Protein AF-A0ABD1HEM1-F1 (afdb_monomer)

Organism: Salvia divinorum (NCBI:txid28513)

Foldseek 3Di:
DDDDDPPVPCPDPPPPDPPPDPPPPQDDDDPPDDPFVSCVVCVCVPDDDPRNVVVVPDDPPCDDTPVSVVVVSCCVPPNVVVVVVVVDVVVDDD

Radius of gyration: 17.42 Å; Cα contacts (8 Å, |Δi|>4): 26; chains: 1; bounding box: 48×35×38 Å

Mean predicted aligned error: 13.2 Å

Sequence (94 aa):
MAALHDDDLEIGPLNAHLNGEPLCGIQRRPVGSSEEDYRLRALPFALKGEADTWFMRLPPNSIRTWADFRSMFLDYFFPATRTNALKKKIQGAT

pLDDT: mean 73.48, std 20.19, range [29.95, 94.81]

Solvent-accessible surface area (backbone atoms only — not comparable to full-atom values): 6251 Å² total; per-residue (Å²): 141,79,79,84,60,92,70,79,70,72,74,60,68,96,74,79,66,80,83,86,60,82,65,92,77,70,74,75,78,59,90,91,60,57,69,55,63,46,52,62,70,45,42,78,76,74,42,58,71,70,58,35,58,52,62,75,67,53,62,87,80,71,58,84,47,65,65,46,44,51,52,55,49,41,56,70,77,55,34,63,69,60,52,50,53,50,49,46,63,72,69,49,85,124

Secondary structure (DSSP, 8-state):
-----TT------TTS-STT---TT-PPPPTT--HHHHHHHHHHHH--THHHHHHHTSPTTS--SHHHHHHHHHHHHS-HHHHHHHHHHHT---

InterPro domains:
  IPR005162 Retrotransposon-derived protein PEG10, N-terminal capsid-like domain [PF03732] (43-91)

Structure (mmCIF, N/CA/C/O backbone):
data_AF-A0ABD1HEM1-F1
#
_entry.id   AF-A0ABD1HEM1-F1
#
loop_
_atom_site.group_PDB
_atom_site.id
_atom_site.type_symbol
_atom_site.label_atom_id
_atom_site.label_alt_id
_atom_site.label_comp_id
_atom_site.label_asym_id
_atom_site.label_entity_id
_atom_site.label_seq_id
_atom_site.pdbx_PDB_ins_code
_atom_site.Cartn_x
_atom_site.Cartn_y
_atom_site.Cartn_z
_atom_site.occupancy
_atom_site.B_iso_or_equiv
_atom_site.auth_seq_id
_atom_site.auth_comp_id
_atom_site.auth_asym_id
_atom_site.auth_atom_id
_atom_site.pdbx_PDB_model_num
ATOM 1 N N . MET A 1 1 ? -26.073 13.367 -22.750 1.00 30.39 1 MET A N 1
ATOM 2 C CA . MET A 1 1 ? -26.079 12.189 -21.859 1.00 30.39 1 MET A CA 1
ATOM 3 C C . MET A 1 1 ? -24.822 11.393 -22.177 1.00 30.39 1 MET A C 1
ATOM 5 O O . MET A 1 1 ? -24.867 10.492 -22.998 1.00 30.39 1 MET A O 1
ATOM 9 N N . ALA A 1 2 ? -23.673 11.840 -21.667 1.00 29.95 2 ALA A N 1
ATOM 10 C CA . ALA A 1 2 ? -22.397 11.169 -21.897 1.00 29.95 2 ALA A CA 1
ATOM 11 C C . ALA A 1 2 ? -22.110 10.303 -20.672 1.00 29.95 2 ALA A C 1
ATOM 13 O O . ALA A 1 2 ? -22.196 10.783 -19.542 1.00 29.95 2 ALA A O 1
ATOM 14 N N . ALA A 1 3 ? -21.896 9.017 -20.925 1.00 33.78 3 ALA A N 1
ATOM 15 C CA . ALA A 1 3 ? -21.614 8.012 -19.921 1.00 33.78 3 ALA A CA 1
ATOM 16 C C . ALA A 1 3 ? -20.338 8.379 -19.154 1.00 33.78 3 ALA A C 1
ATOM 18 O O . ALA A 1 3 ? -19.316 8.679 -19.767 1.00 33.78 3 ALA A O 1
ATOM 19 N N . LEU A 1 4 ? -20.421 8.337 -17.825 1.00 37.12 4 LEU A N 1
ATOM 20 C CA . LEU A 1 4 ? -19.265 8.382 -16.938 1.00 37.12 4 LEU A CA 1
ATOM 21 C C . LEU A 1 4 ? -18.416 7.138 -17.237 1.00 37.12 4 LEU A C 1
ATOM 23 O O . LEU A 1 4 ? -18.794 6.027 -16.869 1.00 37.12 4 LEU A O 1
ATOM 27 N N . HIS A 1 5 ? -17.326 7.310 -17.983 1.00 43.19 5 HIS A N 1
ATOM 28 C CA . HIS A 1 5 ? -16.251 6.327 -18.001 1.00 43.19 5 HIS A CA 1
ATOM 29 C C . HIS A 1 5 ? -15.588 6.364 -16.620 1.00 43.19 5 HIS A C 1
ATOM 31 O O . HIS A 1 5 ? -15.329 7.443 -16.094 1.00 43.19 5 HIS A O 1
ATOM 37 N N . ASP A 1 6 ?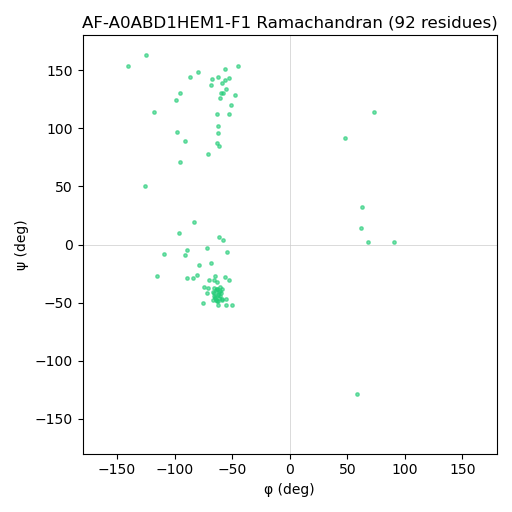 -15.285 5.193 -16.060 1.00 43.59 6 ASP A N 1
ATOM 38 C CA . ASP A 1 6 ? -14.572 4.983 -14.782 1.00 43.59 6 ASP A CA 1
ATOM 39 C C . ASP A 1 6 ? -13.132 5.565 -14.779 1.00 43.59 6 ASP A C 1
ATOM 41 O O . ASP A 1 6 ? -12.370 5.382 -13.837 1.00 43.59 6 ASP A O 1
ATOM 45 N N . ASP A 1 7 ? -12.767 6.277 -15.848 1.00 48.19 7 ASP A N 1
ATOM 46 C CA . ASP A 1 7 ? -11.478 6.916 -16.108 1.00 48.19 7 ASP A CA 1
ATOM 47 C C . ASP A 1 7 ? -11.403 8.360 -15.561 1.00 48.19 7 ASP A C 1
ATOM 49 O O . ASP A 1 7 ? -10.341 8.966 -15.576 1.00 48.19 7 ASP A O 1
ATOM 53 N N . ASP A 1 8 ? -12.499 8.917 -15.020 1.00 41.03 8 ASP A N 1
ATOM 54 C CA . ASP A 1 8 ? -12.515 10.263 -14.402 1.00 41.03 8 ASP A CA 1
ATOM 55 C C . ASP A 1 8 ? -12.030 10.269 -12.938 1.00 41.03 8 ASP A C 1
ATOM 57 O O . ASP A 1 8 ? -12.280 11.200 -12.176 1.00 41.03 8 ASP A O 1
ATOM 61 N N . LEU A 1 9 ? -11.302 9.236 -12.506 1.00 43.78 9 LEU A N 1
ATOM 62 C CA . LEU A 1 9 ? -10.374 9.414 -11.396 1.00 43.78 9 LEU A CA 1
ATOM 63 C C . LEU A 1 9 ? -8.999 9.699 -11.986 1.00 43.78 9 LEU A C 1
ATOM 65 O O . LEU A 1 9 ? -8.086 8.876 -11.891 1.00 43.78 9 LEU A O 1
ATOM 69 N N . GLU A 1 10 ? -8.848 10.893 -12.567 1.00 49.25 10 GLU A N 1
ATOM 70 C CA . GLU A 1 10 ? -7.535 11.492 -12.761 1.00 49.25 10 GLU A CA 1
ATOM 71 C C . GLU A 1 10 ? -6.917 11.692 -11.374 1.00 49.25 10 GLU A C 1
ATOM 73 O O . GLU A 1 10 ? -6.981 12.755 -10.752 1.00 49.25 10 GLU A O 1
ATOM 78 N N . ILE A 1 11 ? -6.289 10.632 -10.863 1.00 45.72 11 ILE A N 1
ATOM 79 C CA . ILE A 1 11 ? -5.201 10.772 -9.915 1.00 45.72 11 ILE A CA 1
ATOM 80 C C . ILE A 1 11 ? -4.130 11.499 -10.722 1.00 45.72 11 ILE A C 1
ATOM 82 O O . ILE A 1 11 ? -3.298 10.874 -11.384 1.00 45.72 11 ILE A O 1
ATOM 86 N N . GLY A 1 12 ? -4.206 12.836 -10.715 1.00 44.09 12 GLY A N 1
ATOM 87 C CA . GLY A 1 12 ? -3.162 13.710 -11.226 1.00 44.09 12 GLY A CA 1
ATOM 88 C C . GLY A 1 12 ? -1.816 13.207 -10.713 1.00 44.09 12 GLY A C 1
ATOM 89 O O . GLY A 1 12 ? -1.778 12.517 -9.685 1.00 44.09 12 GLY A O 1
ATOM 90 N N . PRO A 1 13 ? -0.711 13.472 -11.432 1.00 43.19 13 PRO A N 1
ATO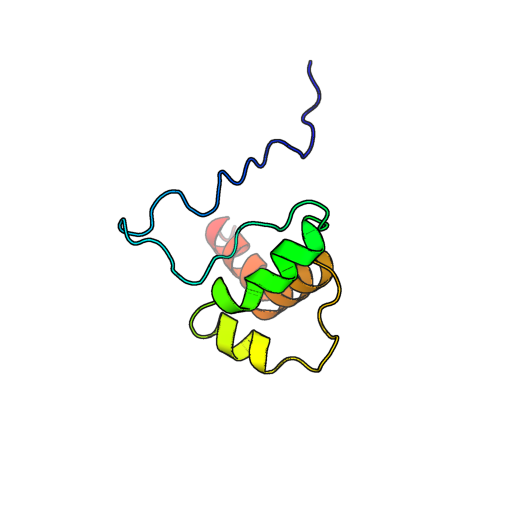M 91 C CA . PRO A 1 13 ? 0.563 12.852 -11.114 1.00 43.19 13 PRO A CA 1
ATOM 92 C C . PRO A 1 13 ? 0.790 12.975 -9.610 1.00 43.19 13 PRO A C 1
ATOM 94 O O . PRO A 1 13 ? 0.654 14.062 -9.047 1.00 43.19 13 PRO A O 1
ATOM 97 N N . LEU A 1 14 ? 1.099 11.854 -8.947 1.00 46.75 14 LEU A N 1
ATOM 98 C CA . LEU A 1 14 ? 1.271 11.769 -7.486 1.00 46.75 14 LEU A CA 1
ATOM 99 C C . LEU A 1 14 ? 2.378 12.724 -6.959 1.00 46.75 14 LEU A C 1
ATOM 101 O O . LEU A 1 14 ? 2.729 12.708 -5.786 1.00 46.75 14 LEU A O 1
ATOM 105 N N . ASN A 1 15 ? 2.952 13.540 -7.849 1.00 45.44 15 ASN A N 1
ATOM 106 C CA . ASN A 1 15 ? 3.938 14.583 -7.651 1.00 45.44 15 ASN A CA 1
ATOM 107 C C . ASN A 1 15 ? 3.361 16.006 -7.517 1.00 45.44 15 ASN A C 1
ATOM 109 O O . ASN A 1 15 ? 4.150 16.953 -7.522 1.00 45.44 15 ASN A O 1
ATOM 113 N N . ALA A 1 16 ? 2.045 16.198 -7.388 1.00 40.75 16 ALA A N 1
ATOM 114 C CA . ALA A 1 16 ? 1.492 17.504 -7.037 1.00 40.75 16 ALA A CA 1
ATOM 115 C C . ALA A 1 16 ? 1.814 17.840 -5.563 1.00 40.75 16 ALA A C 1
ATOM 117 O O . ALA A 1 16 ? 0.994 17.691 -4.667 1.00 40.75 16 ALA A O 1
ATOM 118 N N . HIS A 1 17 ? 3.066 18.253 -5.350 1.00 41.66 17 HIS A N 1
ATOM 119 C CA . HIS A 1 17 ? 3.630 18.950 -4.197 1.00 41.66 17 HIS A CA 1
ATOM 120 C C . HIS A 1 17 ? 3.309 18.386 -2.801 1.00 41.66 17 HIS A C 1
ATOM 122 O O . HIS A 1 17 ? 2.427 18.863 -2.094 1.00 41.66 17 HIS A O 1
ATOM 128 N N . LEU A 1 18 ? 4.189 17.508 -2.313 1.00 39.56 18 LEU A N 1
ATOM 129 C CA . LEU A 1 18 ? 4.600 17.562 -0.910 1.00 39.56 18 LEU A CA 1
ATOM 130 C C . LEU A 1 18 ? 5.938 18.313 -0.850 1.00 39.56 18 LEU A C 1
ATOM 132 O O . LEU A 1 18 ? 6.993 17.738 -1.086 1.00 39.56 18 LEU A O 1
ATOM 136 N N . ASN A 1 19 ? 5.873 19.613 -0.555 1.00 41.38 19 ASN A N 1
ATOM 137 C CA . ASN A 1 19 ? 7.004 20.440 -0.107 1.00 41.38 19 ASN A CA 1
ATOM 138 C C . ASN A 1 19 ? 8.202 20.625 -1.061 1.00 41.38 19 ASN A C 1
ATOM 140 O O . ASN A 1 19 ? 9.314 20.799 -0.581 1.00 41.38 19 ASN A O 1
ATOM 144 N N . GLY A 1 20 ? 8.007 20.641 -2.383 1.00 44.66 20 GLY A N 1
ATOM 145 C CA . GLY A 1 20 ? 9.006 21.195 -3.317 1.00 44.66 20 GLY A CA 1
ATOM 146 C C . GLY A 1 20 ? 10.333 20.434 -3.457 1.00 44.66 20 GLY A C 1
ATOM 147 O O . GLY A 1 20 ? 11.177 20.856 -4.241 1.00 44.66 20 GLY A O 1
ATOM 148 N N . GLU A 1 21 ? 10.511 19.303 -2.777 1.00 41.34 21 GLU A N 1
ATOM 149 C CA . GLU A 1 21 ? 11.727 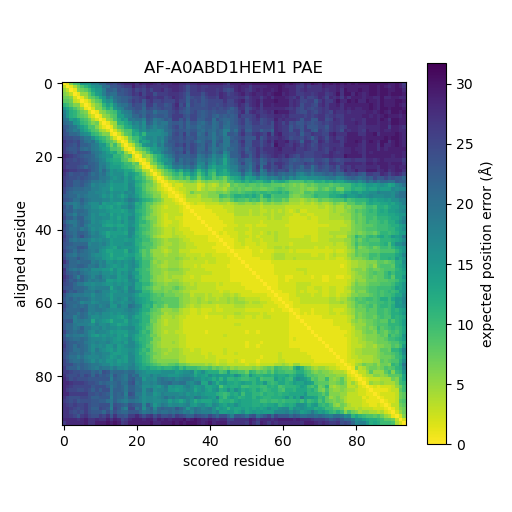18.495 -2.868 1.00 41.34 21 GLU A CA 1
ATOM 150 C C . GLU A 1 21 ? 11.549 17.367 -3.900 1.00 41.34 21 GLU A C 1
ATOM 152 O O . GLU A 1 21 ? 10.554 16.631 -3.851 1.00 41.34 21 GLU A O 1
ATOM 157 N N . PRO A 1 22 ? 12.494 17.179 -4.843 1.00 46.41 22 PRO A N 1
ATOM 158 C CA . PRO A 1 22 ? 12.466 16.029 -5.728 1.00 46.41 22 PRO A CA 1
ATOM 159 C C . PRO A 1 22 ? 12.627 14.774 -4.871 1.00 46.41 22 PRO A C 1
ATOM 161 O O . PRO A 1 22 ? 13.681 14.525 -4.287 1.00 46.41 22 PRO A O 1
ATOM 164 N N . LEU A 1 23 ? 11.574 13.961 -4.796 1.00 49.09 23 LEU A N 1
ATOM 165 C CA . LEU A 1 23 ? 11.660 12.634 -4.201 1.00 49.09 23 LEU A CA 1
ATOM 166 C C . LEU A 1 23 ? 12.655 11.818 -5.034 1.00 49.09 23 LEU A C 1
ATOM 168 O O . LEU A 1 23 ? 12.293 11.222 -6.046 1.00 49.09 23 LEU A O 1
ATOM 172 N N . CYS A 1 24 ? 13.910 11.783 -4.584 1.00 49.47 24 CYS A N 1
ATOM 173 C CA . CYS A 1 24 ? 15.036 11.045 -5.170 1.00 49.47 24 CYS A CA 1
ATOM 174 C C . CYS A 1 24 ? 14.748 9.531 -5.351 1.00 49.47 24 CYS A C 1
ATOM 176 O O . CYS A 1 24 ? 15.524 8.816 -5.973 1.00 49.47 24 CYS A O 1
ATOM 178 N N . GLY A 1 25 ? 13.612 9.026 -4.852 1.00 52.59 25 GLY A N 1
ATOM 179 C CA . GLY A 1 25 ? 13.214 7.619 -4.920 1.00 52.59 25 GLY A CA 1
ATOM 180 C C . GLY A 1 25 ? 12.058 7.266 -5.864 1.00 52.59 25 GLY A C 1
ATOM 181 O O . GLY A 1 25 ? 11.808 6.077 -6.046 1.00 52.59 25 GLY A O 1
ATOM 182 N N . ILE A 1 26 ? 11.338 8.220 -6.473 1.00 58.47 26 ILE A N 1
ATOM 183 C CA . ILE A 1 26 ? 10.232 7.866 -7.387 1.00 58.47 26 ILE A CA 1
ATOM 184 C C . ILE A 1 26 ? 10.774 7.762 -8.814 1.00 58.47 26 ILE A C 1
ATOM 186 O O . ILE A 1 26 ? 10.792 8.725 -9.581 1.00 58.47 26 ILE A O 1
ATOM 190 N N . GLN A 1 27 ? 11.229 6.562 -9.175 1.00 62.75 27 GLN A N 1
ATOM 191 C CA . GLN A 1 27 ? 11.635 6.239 -10.540 1.00 62.75 27 GLN A CA 1
ATOM 192 C C . GLN A 1 27 ? 10.457 6.487 -11.491 1.00 62.75 27 GLN A C 1
ATOM 194 O O . GLN A 1 27 ? 9.352 6.007 -11.240 1.00 62.75 27 GLN A O 1
ATOM 199 N N . ARG A 1 28 ? 10.669 7.213 -12.598 1.00 72.62 28 ARG A N 1
ATOM 200 C CA . ARG A 1 28 ? 9.646 7.334 -13.654 1.00 72.62 28 ARG A CA 1
ATOM 201 C C . ARG A 1 28 ? 9.256 5.943 -14.145 1.00 72.62 28 ARG A C 1
ATOM 203 O O . ARG A 1 28 ? 10.134 5.089 -14.287 1.00 72.62 28 ARG A O 1
ATOM 210 N N . ARG A 1 29 ? 7.968 5.735 -14.440 1.00 78.81 29 ARG A N 1
ATOM 211 C CA . ARG A 1 29 ? 7.496 4.486 -15.048 1.00 78.81 29 ARG A CA 1
ATOM 212 C C . ARG A 1 29 ? 8.342 4.173 -16.291 1.00 78.81 29 ARG A C 1
ATOM 214 O O . ARG A 1 29 ? 8.367 5.000 -17.205 1.00 78.81 29 ARG A O 1
ATOM 221 N N . PRO A 1 30 ? 9.042 3.025 -16.339 1.00 77.00 30 PRO A N 1
ATOM 222 C CA . PRO A 1 30 ? 9.800 2.634 -17.518 1.00 77.00 30 PRO A CA 1
ATOM 223 C C . PRO A 1 30 ? 8.888 2.518 -18.740 1.00 77.00 30 PRO A C 1
ATOM 225 O O . PRO A 1 30 ? 7.779 1.980 -18.650 1.00 77.00 30 PRO A O 1
ATOM 228 N N . VAL A 1 31 ? 9.360 2.999 -19.889 1.00 78.69 31 VAL A N 1
ATOM 229 C CA . VAL A 1 31 ? 8.646 2.841 -21.162 1.00 78.69 31 VAL A CA 1
ATOM 230 C C . VAL A 1 31 ? 8.492 1.343 -21.447 1.00 78.69 31 VAL A C 1
ATOM 232 O O . VAL A 1 31 ? 9.473 0.606 -21.404 1.00 78.69 31 VAL A O 1
ATOM 235 N N . GLY A 1 32 ? 7.258 0.891 -21.687 1.00 80.00 32 GLY A N 1
ATOM 236 C CA . GLY A 1 32 ? 6.940 -0.524 -21.926 1.00 80.00 32 GLY A CA 1
ATOM 237 C C . GLY A 1 32 ? 6.591 -1.351 -20.682 1.00 80.00 32 GLY A C 1
ATOM 238 O O . GLY A 1 32 ? 6.331 -2.541 -20.820 1.00 80.00 32 GLY A O 1
ATOM 239 N N . SER A 1 33 ? 6.551 -0.756 -19.485 1.00 79.00 33 SER A N 1
ATOM 240 C CA . SER A 1 33 ? 6.009 -1.427 -18.290 1.00 79.00 33 SER A CA 1
ATOM 241 C C . SER A 1 33 ? 4.495 -1.239 -18.165 1.00 79.00 33 SER A C 1
ATOM 243 O O . SER A 1 33 ? 3.973 -0.168 -18.491 1.00 79.00 33 SER A O 1
ATOM 245 N N . SER A 1 34 ? 3.801 -2.270 -17.668 1.00 86.62 34 SER A N 1
ATOM 246 C CA . SER A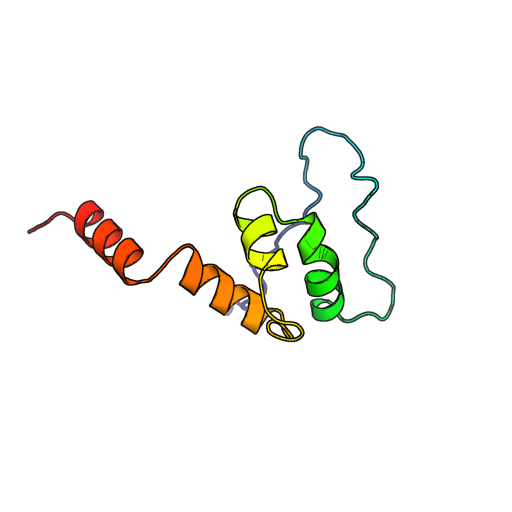 1 34 ? 2.399 -2.148 -17.263 1.00 86.62 34 SER A CA 1
ATOM 247 C C . SER A 1 34 ? 2.279 -1.146 -16.118 1.00 86.62 34 SER A C 1
ATOM 249 O O . SER A 1 34 ? 3.142 -1.059 -15.239 1.00 86.62 34 SER A O 1
ATOM 251 N N . GLU A 1 35 ? 1.194 -0.380 -16.113 1.00 84.06 35 GLU A N 1
ATOM 252 C CA . GLU A 1 35 ? 0.906 0.548 -15.027 1.00 84.06 35 GLU A CA 1
ATOM 253 C C . GLU A 1 35 ? 0.753 -0.171 -13.682 1.00 84.06 35 GLU A C 1
ATOM 255 O O . GLU A 1 35 ? 1.215 0.334 -12.658 1.00 84.06 35 GLU A O 1
ATOM 260 N N . GLU A 1 36 ? 0.161 -1.365 -13.685 1.00 85.06 36 GLU A N 1
ATOM 261 C CA . GLU A 1 36 ? -0.004 -2.171 -12.478 1.00 85.06 36 GLU A CA 1
ATOM 262 C C . GLU A 1 36 ? 1.350 -2.582 -11.886 1.00 85.06 36 GLU A C 1
ATOM 264 O O . GLU A 1 36 ? 1.604 -2.330 -10.707 1.00 85.06 36 GLU A O 1
ATOM 269 N N . ASP A 1 37 ? 2.256 -3.111 -12.713 1.00 84.06 37 ASP A N 1
ATOM 270 C CA . ASP A 1 37 ? 3.608 -3.497 -12.288 1.00 84.06 37 ASP A CA 1
ATOM 271 C C . ASP A 1 37 ? 4.379 -2.311 -11.703 1.00 84.06 37 ASP A C 1
ATOM 273 O O . ASP A 1 37 ? 5.119 -2.438 -10.722 1.00 84.06 37 ASP A O 1
ATOM 277 N N . TYR A 1 38 ? 4.198 -1.132 -12.301 1.00 84.88 38 TYR A N 1
ATOM 278 C CA . TYR A 1 38 ? 4.808 0.094 -11.816 1.00 84.88 38 TYR A CA 1
ATOM 279 C C . TYR A 1 38 ? 4.251 0.517 -10.453 1.00 84.88 38 TYR A C 1
ATOM 281 O O . TYR A 1 38 ? 5.030 0.798 -9.541 1.00 84.88 38 TYR A O 1
ATOM 289 N N . ARG A 1 39 ? 2.921 0.522 -10.288 1.00 85.19 39 ARG A N 1
ATOM 290 C CA . ARG A 1 39 ? 2.262 0.854 -9.014 1.00 85.19 39 ARG A CA 1
ATOM 291 C C . ARG A 1 39 ? 2.682 -0.111 -7.906 1.00 85.19 39 ARG A C 1
ATOM 293 O O . ARG A 1 39 ? 3.038 0.335 -6.818 1.00 85.19 39 ARG A O 1
ATOM 300 N N . LEU A 1 40 ? 2.719 -1.412 -8.195 1.00 86.75 40 LEU A N 1
ATOM 301 C CA . LEU A 1 40 ? 3.158 -2.432 -7.240 1.00 86.75 40 LEU A CA 1
ATOM 302 C C . LEU A 1 40 ? 4.624 -2.255 -6.832 1.00 86.75 40 LEU A C 1
ATOM 304 O O . LEU A 1 40 ? 4.958 -2.398 -5.659 1.00 86.75 40 LEU A O 1
ATOM 308 N N . ARG A 1 41 ? 5.503 -1.879 -7.767 1.00 84.44 41 ARG A N 1
ATOM 309 C CA . ARG A 1 41 ? 6.910 -1.581 -7.459 1.00 84.44 41 ARG A CA 1
ATOM 310 C C . ARG A 1 41 ? 7.081 -0.289 -6.654 1.00 84.44 41 ARG A C 1
ATOM 312 O O . ARG A 1 41 ? 8.022 -0.182 -5.872 1.00 84.44 41 ARG A O 1
ATOM 319 N N . ALA A 1 42 ? 6.191 0.682 -6.839 1.00 83.50 42 ALA A N 1
ATOM 320 C CA . ALA A 1 42 ? 6.213 1.950 -6.115 1.00 83.50 42 ALA A CA 1
ATOM 321 C C . ALA A 1 42 ? 5.637 1.852 -4.686 1.00 83.50 42 ALA A C 1
ATOM 323 O O . ALA A 1 42 ? 5.918 2.727 -3.866 1.00 83.50 42 ALA A O 1
ATOM 324 N N . LEU A 1 43 ? 4.869 0.800 -4.370 1.00 84.69 43 LEU A N 1
ATOM 325 C CA . LEU A 1 43 ? 4.168 0.640 -3.088 1.00 84.69 43 LEU A CA 1
ATOM 326 C C . LEU A 1 43 ? 5.038 0.854 -1.844 1.00 84.69 43 LEU A C 1
ATOM 328 O O . LEU A 1 43 ? 4.660 1.692 -1.025 1.00 84.69 43 LEU A O 1
ATOM 332 N N . PRO A 1 44 ? 6.203 0.192 -1.695 1.00 83.31 44 PRO A N 1
ATOM 333 C CA . PRO A 1 44 ? 7.042 0.358 -0.506 1.00 83.31 44 PRO A CA 1
ATOM 334 C C . PRO A 1 44 ? 7.449 1.812 -0.238 1.00 83.31 44 PRO A C 1
ATOM 336 O O . PRO A 1 44 ? 7.660 2.207 0.901 1.00 83.31 44 PRO A O 1
ATOM 339 N N . PHE A 1 45 ? 7.545 2.636 -1.284 1.00 82.31 45 PHE A N 1
ATOM 340 C CA . PHE A 1 45 ? 7.942 4.039 -1.157 1.00 82.31 45 PHE A CA 1
ATOM 341 C C . PHE A 1 45 ? 6.769 4.956 -0.790 1.00 82.31 45 PHE A C 1
ATOM 343 O O . PHE A 1 45 ? 6.977 5.997 -0.160 1.00 82.31 45 PHE A O 1
ATOM 350 N N . ALA A 1 46 ? 5.553 4.576 -1.190 1.00 84.44 46 ALA A N 1
ATOM 351 C CA . ALA A 1 46 ? 4.328 5.331 -0.945 1.00 84.44 46 ALA A CA 1
ATOM 352 C C . ALA A 1 46 ? 3.761 5.110 0.467 1.00 84.44 46 ALA A C 1
ATOM 354 O O . ALA A 1 46 ? 3.080 5.987 0.999 1.00 84.44 46 ALA A O 1
ATOM 355 N N . LEU A 1 47 ? 4.038 3.959 1.085 1.00 87.69 47 LEU A N 1
ATOM 356 C CA . LEU A 1 47 ? 3.568 3.644 2.432 1.00 87.69 47 LEU A CA 1
ATOM 357 C C . LEU A 1 47 ? 4.435 4.316 3.505 1.00 87.69 47 LEU A C 1
ATOM 359 O O . LEU A 1 47 ? 5.633 4.547 3.331 1.00 87.69 47 LEU A O 1
ATOM 363 N N . LYS A 1 48 ? 3.808 4.661 4.634 1.00 87.94 48 LYS A N 1
ATOM 364 C CA . LYS A 1 48 ? 4.457 5.273 5.802 1.00 87.94 48 LYS A CA 1
ATOM 365 C C . LYS A 1 48 ? 3.882 4.705 7.095 1.00 87.94 48 LYS A C 1
ATOM 367 O O . LYS A 1 48 ? 2.723 4.293 7.142 1.00 87.94 48 LYS A O 1
ATOM 372 N N . GLY A 1 49 ? 4.690 4.725 8.154 1.00 92.50 49 GLY A N 1
ATOM 373 C CA . GLY A 1 49 ? 4.267 4.358 9.506 1.00 92.50 49 GLY A CA 1
ATOM 374 C C . GLY A 1 49 ? 3.722 2.932 9.600 1.00 92.50 49 GLY A C 1
ATOM 375 O O . GLY A 1 49 ? 4.361 1.976 9.161 1.00 92.50 49 GLY A O 1
ATOM 376 N N . GLU A 1 50 ? 2.531 2.789 10.180 1.00 93.06 50 GLU A N 1
ATOM 377 C CA . GLU A 1 50 ? 1.900 1.483 10.401 1.00 93.06 50 GLU A CA 1
ATOM 378 C C . GLU A 1 50 ? 1.581 0.746 9.092 1.00 93.06 50 GLU A C 1
ATOM 380 O O . GLU A 1 50 ? 1.704 -0.475 9.038 1.00 93.06 50 GLU A O 1
ATOM 385 N N . ALA A 1 51 ? 1.256 1.474 8.020 1.00 92.88 51 ALA A N 1
ATOM 386 C CA . ALA A 1 51 ? 0.989 0.887 6.709 1.00 92.88 51 ALA A CA 1
ATOM 387 C C . ALA A 1 51 ? 2.23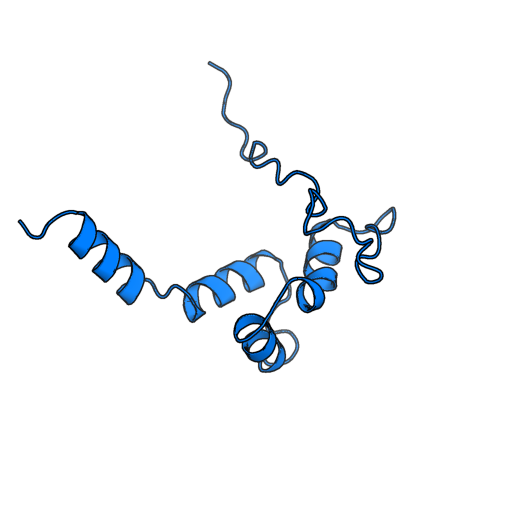2 0.229 6.096 1.00 92.88 51 ALA A C 1
ATOM 389 O O . ALA A 1 51 ? 2.143 -0.876 5.567 1.00 92.88 51 ALA A O 1
ATOM 390 N N . ASP A 1 52 ? 3.393 0.877 6.216 1.00 91.25 52 ASP A N 1
ATOM 391 C CA . ASP A 1 52 ? 4.673 0.305 5.784 1.00 91.25 52 ASP A CA 1
ATOM 392 C C . ASP A 1 52 ? 5.026 -0.931 6.626 1.00 91.25 52 ASP A C 1
ATOM 394 O O . ASP A 1 52 ? 5.304 -2.006 6.098 1.00 91.25 52 ASP A O 1
ATOM 398 N N . THR A 1 53 ? 4.879 -0.824 7.950 1.00 94.12 53 THR A N 1
ATOM 399 C CA . THR A 1 53 ? 5.157 -1.937 8.872 1.00 94.12 53 THR A CA 1
ATOM 400 C C . THR A 1 53 ? 4.256 -3.148 8.610 1.00 94.12 53 THR A C 1
ATOM 402 O O . THR A 1 53 ? 4.722 -4.285 8.665 1.00 94.12 53 THR A O 1
ATOM 405 N N . TRP A 1 54 ? 2.969 -2.927 8.335 1.00 94.81 54 TRP A N 1
ATOM 406 C CA . TRP A 1 54 ? 2.022 -3.976 7.955 1.00 94.81 54 TRP A CA 1
ATOM 407 C C . TRP A 1 54 ? 2.424 -4.644 6.639 1.00 94.81 54 TRP A C 1
ATOM 409 O O . TRP A 1 54 ? 2.514 -5.869 6.588 1.00 94.81 54 TRP A O 1
ATOM 419 N N . PHE A 1 55 ? 2.725 -3.852 5.608 1.00 92.69 55 PHE A N 1
ATOM 420 C CA . PHE A 1 55 ? 3.104 -4.364 4.293 1.00 92.69 55 PHE A CA 1
ATOM 421 C C . PHE A 1 55 ? 4.364 -5.240 4.364 1.00 92.69 55 PHE A C 1
ATOM 423 O O . PHE A 1 55 ? 4.385 -6.327 3.791 1.00 92.69 55 PHE A O 1
ATOM 430 N N . MET A 1 56 ? 5.371 -4.837 5.148 1.00 90.31 56 MET A N 1
ATOM 431 C CA . MET A 1 56 ? 6.610 -5.609 5.345 1.00 90.31 56 MET A CA 1
ATOM 432 C C . MET A 1 56 ? 6.422 -6.920 6.125 1.00 90.31 56 MET A C 1
ATOM 434 O O . MET A 1 56 ? 7.304 -7.776 6.107 1.00 90.31 56 MET A O 1
ATOM 438 N N . ARG A 1 57 ? 5.292 -7.099 6.822 1.00 93.38 57 ARG A N 1
ATOM 439 C CA . ARG A 1 57 ? 4.963 -8.331 7.564 1.00 93.38 57 ARG A CA 1
ATOM 440 C C . ARG A 1 57 ? 4.183 -9.346 6.734 1.00 93.38 57 ARG A C 1
ATOM 442 O O . ARG A 1 57 ? 3.967 -10.463 7.206 1.00 93.38 57 ARG A O 1
ATOM 449 N N . LEU A 1 58 ? 3.726 -8.972 5.540 1.00 92.94 58 LEU A N 1
ATOM 450 C CA . LEU A 1 58 ? 2.956 -9.873 4.693 1.00 92.94 58 LEU A CA 1
ATOM 451 C C . LEU A 1 58 ? 3.836 -11.030 4.192 1.00 92.94 58 LEU A C 1
ATOM 453 O O . LEU A 1 58 ? 5.003 -10.818 3.851 1.00 92.94 58 LEU A O 1
ATOM 457 N N . PRO A 1 59 ? 3.292 -12.257 4.099 1.00 93.69 59 PRO A N 1
ATOM 458 C CA . PRO A 1 59 ? 3.991 -13.356 3.452 1.00 93.69 59 PRO A CA 1
ATOM 459 C C . PRO A 1 59 ? 4.384 -13.006 2.005 1.00 93.69 59 PRO A C 1
ATOM 461 O O . PRO A 1 59 ? 3.656 -12.264 1.330 1.00 93.69 59 PRO A O 1
ATOM 464 N N . PRO A 1 60 ? 5.480 -13.577 1.477 1.00 88.50 60 PRO A N 1
ATOM 465 C CA . PRO A 1 60 ? 5.846 -13.413 0.075 1.00 88.50 60 PRO A CA 1
ATOM 466 C C . PRO A 1 60 ? 4.684 -13.787 -0.853 1.00 88.50 60 PRO A C 1
ATOM 468 O O . PRO A 1 60 ? 3.957 -14.741 -0.586 1.00 88.50 60 PRO A O 1
ATOM 471 N N . ASN A 1 61 ? 4.528 -13.060 -1.961 1.00 86.94 61 ASN A N 1
ATOM 472 C CA . ASN A 1 61 ? 3.466 -13.268 -2.957 1.00 86.94 61 ASN A CA 1
ATOM 473 C C . ASN A 1 61 ? 2.023 -13.077 -2.449 1.00 86.94 61 ASN A C 1
ATOM 475 O O . ASN A 1 61 ? 1.094 -13.460 -3.158 1.00 86.94 61 ASN A O 1
ATOM 479 N N . SER A 1 62 ? 1.815 -12.469 -1.273 1.00 90.88 62 SER A N 1
ATOM 480 C CA . SER A 1 62 ? 0.461 -12.144 -0.785 1.00 90.88 62 SER A CA 1
ATOM 481 C C . SER A 1 62 ? -0.246 -11.102 -1.654 1.00 90.88 62 SER A C 1
ATOM 483 O O . SER A 1 62 ? -1.462 -11.129 -1.779 1.00 90.88 62 SER A O 1
ATOM 485 N N . ILE A 1 63 ? 0.517 -10.192 -2.263 1.00 92.25 63 ILE A N 1
ATOM 486 C CA . ILE A 1 63 ? 0.012 -9.164 -3.171 1.00 92.25 63 ILE A CA 1
ATOM 487 C C . ILE A 1 63 ? 0.647 -9.412 -4.531 1.00 92.25 63 ILE A C 1
ATOM 489 O O . ILE A 1 63 ? 1.866 -9.297 -4.674 1.00 92.25 63 ILE A O 1
ATOM 493 N N . ARG A 1 64 ? -0.175 -9.767 -5.520 1.00 91.00 64 ARG A N 1
ATOM 494 C CA . ARG A 1 64 ? 0.273 -10.026 -6.897 1.00 91.00 64 ARG A CA 1
ATOM 495 C C . ARG A 1 64 ? -0.291 -9.019 -7.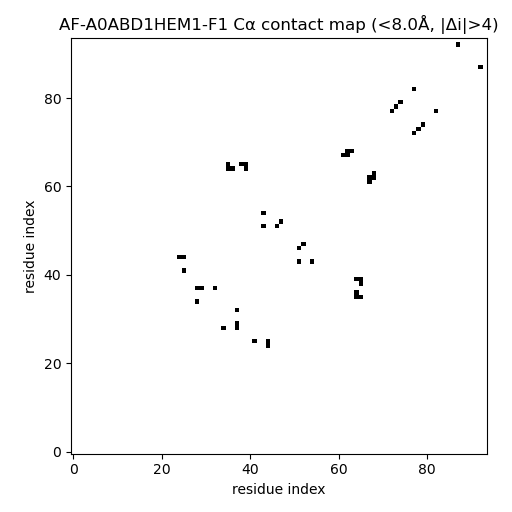885 1.00 91.00 64 ARG A C 1
ATOM 497 O O . ARG A 1 64 ? 0.337 -8.768 -8.904 1.00 91.00 64 ARG A O 1
ATOM 504 N N . THR A 1 65 ? -1.447 -8.450 -7.569 1.00 92.19 65 THR A N 1
ATOM 505 C CA . THR A 1 65 ? -2.132 -7.434 -8.368 1.00 92.19 65 THR A CA 1
ATOM 506 C C . THR A 1 65 ? -2.409 -6.190 -7.530 1.00 92.19 65 THR A C 1
ATOM 508 O O . THR A 1 65 ? -2.397 -6.219 -6.294 1.00 92.19 65 THR A O 1
ATOM 511 N N . TRP A 1 66 ? -2.707 -5.072 -8.191 1.00 90.62 66 TRP A N 1
ATOM 512 C CA . TRP A 1 66 ? -3.137 -3.860 -7.495 1.00 90.62 66 TRP A CA 1
ATOM 513 C C . TRP A 1 66 ? -4.488 -4.052 -6.790 1.00 90.62 66 TRP A C 1
ATOM 515 O O . TRP A 1 66 ? -4.779 -3.395 -5.787 1.00 90.62 66 TRP A O 1
ATOM 525 N N . ALA A 1 67 ? -5.329 -4.954 -7.303 1.00 92.38 67 ALA A N 1
ATOM 526 C CA . ALA A 1 67 ? -6.585 -5.333 -6.664 1.00 92.38 67 ALA A CA 1
ATOM 527 C C . ALA A 1 67 ? -6.352 -6.051 -5.324 1.00 92.38 67 ALA A C 1
ATOM 529 O O . ALA A 1 67 ? -6.982 -5.672 -4.336 1.00 92.38 67 ALA A O 1
ATOM 530 N N . ASP A 1 68 ? -5.401 -6.992 -5.266 1.00 93.94 68 ASP A N 1
ATOM 531 C CA . ASP A 1 68 ? -5.048 -7.701 -4.025 1.00 93.94 68 ASP A CA 1
ATOM 532 C C . ASP A 1 68 ? -4.592 -6.714 -2.948 1.00 93.94 68 ASP A C 1
ATOM 534 O O . ASP A 1 68 ? -5.098 -6.734 -1.826 1.00 93.94 68 ASP A O 1
ATOM 538 N N . PHE A 1 69 ? -3.688 -5.793 -3.314 1.00 93.25 69 PHE A N 1
ATOM 539 C CA . PHE A 1 69 ? -3.217 -4.752 -2.401 1.00 93.25 69 PHE A CA 1
ATOM 540 C C . PHE A 1 69 ? -4.384 -3.939 -1.838 1.00 93.25 69 PHE A C 1
ATOM 542 O O . PHE A 1 69 ? -4.506 -3.803 -0.621 1.00 93.25 69 PHE A O 1
ATOM 549 N N . ARG A 1 70 ? -5.253 -3.413 -2.716 1.00 91.75 70 ARG A N 1
ATOM 550 C CA . ARG A 1 70 ? -6.395 -2.585 -2.306 1.00 91.75 70 ARG A CA 1
ATOM 551 C C . ARG A 1 70 ? -7.326 -3.336 -1.362 1.00 91.75 70 ARG A C 1
ATOM 553 O O . ARG A 1 70 ? -7.692 -2.778 -0.332 1.00 91.75 70 ARG A O 1
ATOM 560 N N . SER A 1 71 ? -7.688 -4.576 -1.690 1.00 92.69 71 SER A N 1
ATOM 561 C CA . SER A 1 71 ? -8.590 -5.375 -0.855 1.00 92.69 71 SER A CA 1
ATOM 562 C C . SER A 1 71 ? -7.983 -5.625 0.523 1.00 92.69 71 SER A C 1
ATOM 564 O O . SER A 1 71 ? -8.593 -5.287 1.532 1.00 92.69 71 SER A O 1
ATOM 566 N N . MET A 1 72 ? -6.748 -6.132 0.576 1.00 94.00 72 MET A N 1
ATOM 567 C CA . MET A 1 72 ? -6.087 -6.462 1.841 1.00 94.00 72 MET A CA 1
ATOM 568 C C . MET A 1 72 ? -5.843 -5.227 2.714 1.00 94.00 72 MET A C 1
ATOM 570 O O . MET A 1 72 ? -6.009 -5.286 3.932 1.00 94.00 72 MET A O 1
ATOM 574 N N . PHE A 1 73 ? -5.463 -4.102 2.102 1.00 92.94 73 PHE A N 1
ATOM 575 C CA . PHE A 1 73 ? -5.253 -2.844 2.812 1.00 92.94 73 PHE A CA 1
ATOM 576 C C . PHE A 1 73 ? -6.557 -2.337 3.439 1.00 92.94 73 PHE A C 1
ATOM 578 O O . PHE A 1 73 ? -6.587 -1.984 4.619 1.00 92.94 73 PHE A O 1
ATOM 585 N N . LEU A 1 74 ? -7.652 -2.326 2.672 1.00 90.75 74 LEU A N 1
ATOM 586 C CA . LEU A 1 74 ? -8.951 -1.872 3.165 1.00 90.75 74 LEU A CA 1
ATOM 587 C C . LEU A 1 74 ? -9.509 -2.796 4.248 1.00 90.75 74 LEU A C 1
ATOM 589 O O . LEU A 1 74 ? -10.007 -2.298 5.256 1.00 90.75 74 LEU A O 1
ATOM 593 N N . ASP A 1 75 ? -9.374 -4.110 4.092 1.00 90.88 75 ASP A N 1
ATOM 594 C CA . ASP A 1 75 ? -9.836 -5.069 5.096 1.00 90.88 75 ASP A CA 1
ATOM 595 C C . ASP A 1 75 ? -9.082 -4.920 6.424 1.00 90.88 75 ASP A C 1
ATOM 597 O O . ASP A 1 75 ? -9.688 -5.004 7.496 1.00 90.88 75 ASP A O 1
ATOM 601 N N . TYR A 1 76 ? -7.774 -4.649 6.368 1.00 91.06 76 TYR A N 1
ATOM 602 C CA . TYR A 1 76 ? -6.949 -4.484 7.562 1.00 91.06 76 TYR A CA 1
ATOM 603 C C . TYR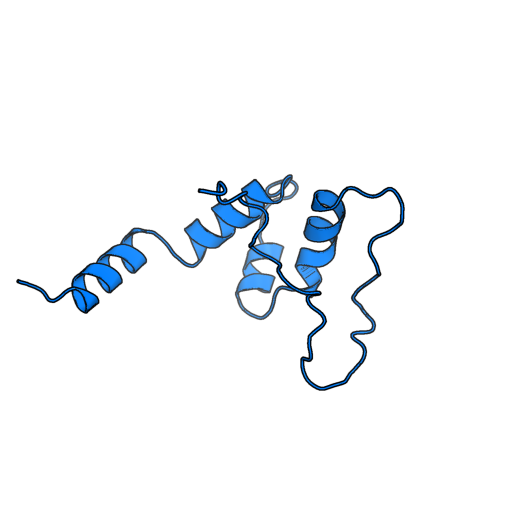 A 1 76 ? -7.176 -3.131 8.260 1.00 91.06 76 TYR A C 1
ATOM 605 O O . TYR A 1 76 ? -7.409 -3.088 9.471 1.00 91.06 76 TYR A O 1
ATOM 613 N N . PHE A 1 77 ? -7.128 -2.019 7.517 1.00 89.06 77 PHE A N 1
ATOM 614 C CA . PHE A 1 77 ? -7.177 -0.667 8.094 1.00 89.06 77 PHE A CA 1
ATOM 615 C C . PHE A 1 77 ? -8.596 -0.110 8.251 1.00 89.06 77 PHE A C 1
ATOM 617 O O . PHE A 1 77 ? -8.857 0.665 9.175 1.00 89.06 77 PHE A O 1
ATOM 624 N N . PHE A 1 78 ? -9.530 -0.524 7.395 1.00 86.56 78 PHE A N 1
ATOM 625 C CA . PHE A 1 78 ? -10.904 -0.015 7.346 1.00 86.56 78 PHE A CA 1
ATOM 626 C C . PHE A 1 78 ? -11.947 -1.135 7.440 1.00 86.56 78 PHE A C 1
ATOM 628 O O . PHE A 1 78 ? -12.895 -1.161 6.643 1.00 86.56 78 PHE A O 1
ATOM 635 N N . PRO A 1 79 ? -11.836 -2.043 8.432 1.00 86.25 79 PRO A N 1
ATOM 636 C CA . PRO A 1 79 ? -12.727 -3.185 8.531 1.00 86.25 79 PRO A CA 1
ATOM 637 C C . PRO A 1 79 ? -14.183 -2.720 8.556 1.00 86.25 79 PRO A C 1
ATOM 639 O O . PRO A 1 79 ? -14.556 -1.797 9.293 1.00 86.25 79 PRO A O 1
ATOM 642 N N . ALA A 1 80 ? -15.020 -3.38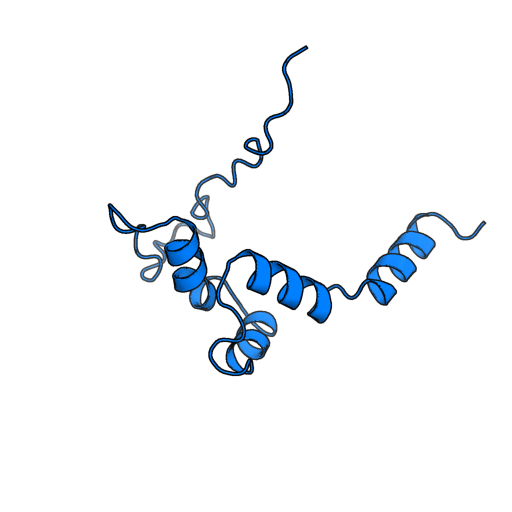5 7.756 1.00 76.81 80 ALA A N 1
ATOM 643 C CA . ALA A 1 80 ? -16.411 -2.999 7.529 1.00 76.81 80 ALA A CA 1
ATOM 644 C C . ALA A 1 80 ? -17.204 -2.807 8.832 1.00 76.81 80 ALA A C 1
ATOM 646 O O . ALA A 1 80 ? -18.086 -1.957 8.902 1.00 76.81 80 ALA A O 1
ATOM 647 N N . THR A 1 81 ? -16.867 -3.542 9.894 1.00 73.88 81 THR A N 1
ATOM 648 C CA . THR A 1 81 ? -17.487 -3.417 11.221 1.00 73.88 81 THR A CA 1
ATOM 649 C C . THR A 1 81 ? -17.284 -2.033 11.841 1.00 73.88 81 THR A C 1
ATOM 651 O O . THR A 1 81 ? -18.250 -1.423 12.303 1.00 73.88 81 THR A O 1
ATOM 654 N N . ARG A 1 82 ? -16.059 -1.492 11.800 1.00 74.44 82 ARG A N 1
ATOM 655 C CA . ARG A 1 82 ? -15.748 -0.145 12.306 1.00 74.44 82 ARG A CA 1
ATOM 656 C C . ARG A 1 82 ? -16.334 0.926 11.397 1.00 74.44 82 ARG A C 1
ATOM 658 O O . ARG A 1 82 ? -16.937 1.879 11.887 1.00 74.44 82 ARG A O 1
ATOM 665 N N . THR A 1 83 ? -16.231 0.728 10.086 1.00 77.69 83 THR A N 1
ATOM 666 C CA . THR A 1 83 ? -16.773 1.651 9.082 1.00 77.69 83 THR A CA 1
ATOM 667 C C . THR A 1 83 ? -18.298 1.759 9.187 1.00 77.69 83 THR A C 1
ATOM 669 O O . THR A 1 83 ? -18.841 2.861 9.184 1.00 77.69 83 THR A O 1
ATOM 672 N N . ASN A 1 84 ? -19.009 0.643 9.369 1.00 78.06 84 ASN A N 1
ATOM 673 C CA . ASN A 1 84 ? -20.464 0.623 9.539 1.00 78.06 84 ASN A CA 1
ATOM 674 C C . ASN A 1 84 ? -20.903 1.195 10.891 1.00 78.06 84 ASN A C 1
ATOM 676 O O . ASN A 1 84 ? -21.906 1.903 10.951 1.00 78.06 84 ASN A O 1
ATOM 680 N N . ALA A 1 85 ? -20.156 0.934 11.967 1.00 77.44 85 ALA A N 1
ATOM 681 C CA . ALA A 1 85 ? -20.421 1.549 13.265 1.00 77.44 85 ALA A CA 1
ATOM 682 C C . ALA A 1 85 ? -20.276 3.079 13.202 1.00 77.44 85 ALA A C 1
ATOM 684 O O . ALA A 1 85 ? -21.134 3.801 13.709 1.00 77.44 85 ALA A O 1
ATOM 685 N N . LEU A 1 86 ? -19.236 3.580 12.529 1.00 80.50 86 LEU A N 1
ATOM 686 C CA . LEU A 1 86 ? -19.048 5.013 12.312 1.00 80.50 86 LEU A CA 1
ATOM 687 C C . LEU A 1 86 ? -20.163 5.602 11.437 1.00 80.50 86 LEU A C 1
ATOM 689 O O . LEU A 1 86 ? -20.740 6.618 11.812 1.00 80.50 86 LEU A O 1
ATOM 693 N N . LYS A 1 87 ? -20.529 4.936 10.332 1.00 81.62 87 LYS A N 1
ATOM 694 C CA . LYS A 1 87 ? -21.659 5.343 9.478 1.00 81.62 87 LYS A CA 1
ATOM 695 C C . LYS A 1 87 ? -22.960 5.458 10.273 1.00 81.62 87 LYS A C 1
ATOM 697 O O . LYS A 1 87 ? -23.608 6.490 10.185 1.00 81.62 87 LYS A O 1
ATOM 702 N N . LYS A 1 88 ? -23.296 4.468 11.108 1.00 83.00 88 LYS A N 1
ATOM 703 C CA . LYS A 1 88 ? -24.481 4.516 11.986 1.00 83.00 88 LYS A CA 1
ATOM 704 C C . LYS A 1 88 ?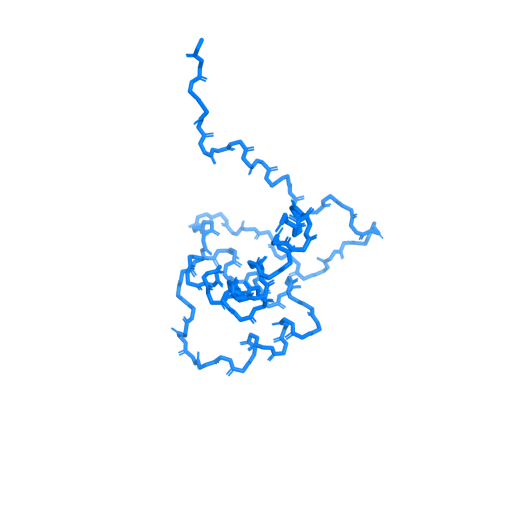 -24.430 5.676 12.982 1.00 83.00 88 LYS A C 1
ATOM 706 O O . LYS A 1 88 ? -25.443 6.325 13.207 1.00 83.00 88 LYS A O 1
ATOM 711 N N . LYS A 1 89 ? -23.258 5.963 13.560 1.00 80.56 89 LYS A N 1
ATOM 712 C CA . LYS A 1 89 ? -23.081 7.114 14.463 1.00 80.56 89 LYS A CA 1
ATOM 713 C C . LYS A 1 89 ? -23.264 8.453 13.743 1.00 80.56 89 LYS A C 1
ATOM 715 O O . LYS A 1 89 ? -23.827 9.365 14.332 1.00 80.56 89 LYS A O 1
ATOM 720 N N . ILE A 1 90 ? -22.806 8.568 12.495 1.00 86.00 90 ILE A N 1
ATOM 721 C CA . ILE A 1 90 ? -22.962 9.784 11.677 1.00 86.00 90 ILE A CA 1
ATOM 722 C C . ILE A 1 90 ? -24.403 9.938 11.175 1.00 86.00 90 ILE A C 1
ATOM 724 O O . ILE A 1 90 ? -24.918 11.048 11.130 1.00 86.00 90 ILE A O 1
ATOM 728 N N . GLN A 1 91 ? -25.067 8.833 10.829 1.00 83.81 91 GLN A N 1
ATOM 729 C CA . GLN A 1 91 ? -26.441 8.822 10.314 1.00 83.81 91 GLN A CA 1
ATOM 730 C C . GLN A 1 91 ? -27.504 9.140 11.374 1.00 83.81 91 GLN A C 1
ATOM 732 O O . GLN A 1 91 ? -28.674 9.253 11.025 1.00 83.81 91 GLN A O 1
ATOM 737 N N . GLY A 1 92 ? -27.101 9.331 12.634 1.00 69.31 92 GLY A N 1
ATOM 738 C CA . GLY A 1 92 ? -28.009 9.544 13.750 1.00 69.31 92 GLY A CA 1
ATOM 739 C C . GLY A 1 92 ? -28.695 8.234 14.112 1.00 69.31 92 GLY A C 1
ATOM 740 O O . GLY A 1 92 ? -29.475 7.685 13.338 1.00 69.31 92 GLY A O 1
ATOM 741 N N . ALA A 1 93 ? -28.397 7.717 15.302 1.00 58.56 93 ALA A N 1
ATOM 742 C CA . ALA A 1 93 ? -29.278 6.740 15.922 1.00 58.56 93 ALA A CA 1
ATOM 743 C C . ALA A 1 93 ? -30.692 7.348 15.944 1.00 58.56 93 ALA A C 1
ATOM 745 O O . ALA A 1 93 ? -30.901 8.382 16.579 1.00 58.56 93 ALA A O 1
ATOM 746 N N . THR A 1 94 ? -31.593 6.752 15.165 1.00 50.91 94 THR A N 1
ATOM 747 C CA . THR A 1 94 ? -33.038 6.974 15.262 1.00 50.91 94 THR A CA 1
ATOM 748 C C . THR A 1 94 ? -33.605 6.035 16.307 1.00 50.91 94 THR A C 1
ATOM 750 O O . THR A 1 94 ? -33.037 4.925 16.464 1.00 50.91 94 THR A O 1
#